Protein AF-A0A4U2ZDR9-F1 (afdb_monomer)

Solvent-accessible surface area (backbone atoms only — not comparable to full-atom values): 8924 Å² total; per-residue (Å²): 136,81,87,84,66,100,61,94,76,84,83,81,79,64,96,64,66,87,88,53,81,73,56,42,49,80,39,51,32,82,39,79,48,44,66,75,33,78,48,73,35,92,91,45,65,28,37,25,74,43,41,30,40,68,90,79,62,50,64,64,100,54,76,41,42,61,62,15,42,30,31,29,41,46,48,76,43,78,45,73,45,66,54,49,55,84,90,59,86,60,48,64,70,39,58,33,13,45,38,81,89,78,63,24,42,35,74,63,91,48,99,38,74,44,31,28,28,71,35,45,67,42,99,85,61,29,33,28,30,38,38,44,75,80,69,81,79,75,77,78,76,75,86,72,79,134

Nearest PDB structures (foldseek):
  6qvk-assembly1_1e  TM=5.093E-01  e=1.791E-03  Salasvirus phi29
  8phq-assembly1_CQ  TM=3.986E-01  e=2.831E+00  Borreliella burgdorferi B31
  8phs-assembly1_AF  TM=2.615E-01  e=7.208E+00  Borreliella burgdorferi B31

Foldseek 3Di:
DDDDDPDDDDDDDPPDDDPDDAQKDKFFDQAKDFALAWDDGPLATAGWHWWAAQPPRDTDRDIDGGGIITMGHQDQDKGKDLQADLPDWADFFQWWFADNVSRGIYSDDDPGGFATWHATQDPVNITIGRGDHSDDDPPPPPPDDD

pLDDT: mean 85.02, std 16.03, range [37.09, 98.0]

Structure (mmCIF, N/CA/C/O backbone):
data_AF-A0A4U2ZDR9-F1
#
_entry.id   AF-A0A4U2ZDR9-F1
#
loop_
_atom_site.group_PDB
_atom_site.id
_atom_site.type_symbol
_atom_site.label_atom_id
_atom_site.label_alt_id
_atom_site.label_comp_id
_atom_site.label_asym_id
_atom_site.label_entity_id
_atom_site.label_s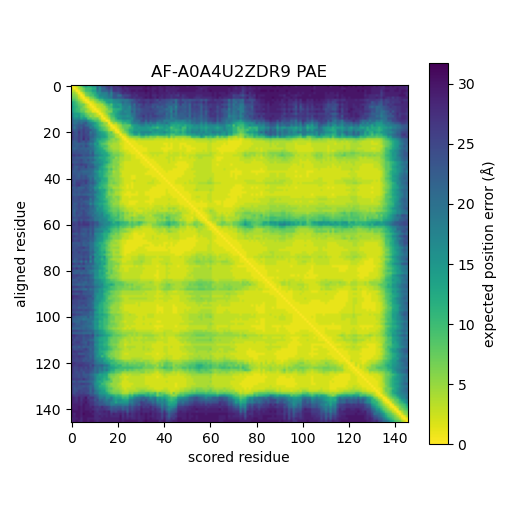eq_id
_atom_site.pdbx_PDB_ins_code
_atom_site.Cartn_x
_atom_site.Cartn_y
_atom_site.Cartn_z
_atom_site.occupancy
_atom_site.B_iso_or_equiv
_atom_site.auth_seq_id
_atom_site.auth_comp_id
_atom_site.auth_asym_id
_atom_site.auth_atom_id
_atom_site.pdbx_PDB_model_num
ATOM 1 N N . MET A 1 1 ? 52.034 -10.794 1.133 1.00 42.56 1 MET A N 1
ATOM 2 C CA . MET A 1 1 ? 51.985 -11.682 2.316 1.00 42.56 1 MET A CA 1
ATOM 3 C C . MET A 1 1 ? 50.557 -12.194 2.446 1.00 42.56 1 MET A C 1
ATOM 5 O O . MET A 1 1 ? 49.649 -11.376 2.447 1.00 42.56 1 MET A O 1
ATOM 9 N N . LYS A 1 2 ? 50.338 -13.512 2.433 1.00 50.91 2 LYS A N 1
ATOM 10 C CA . LYS A 1 2 ? 49.008 -14.134 2.541 1.00 50.91 2 LYS A CA 1
ATOM 11 C C . LYS A 1 2 ? 48.748 -14.375 4.030 1.00 50.91 2 LYS A C 1
ATOM 13 O O . LYS A 1 2 ? 49.503 -15.127 4.636 1.00 50.91 2 LYS A O 1
ATOM 18 N N . GLU A 1 3 ? 47.766 -13.704 4.628 1.00 58.94 3 GLU A N 1
ATOM 19 C CA . GLU A 1 3 ? 47.398 -13.945 6.032 1.00 58.94 3 GLU A CA 1
ATOM 20 C C . GLU A 1 3 ? 46.993 -15.416 6.220 1.00 58.94 3 GLU A C 1
ATOM 22 O O . GLU A 1 3 ? 46.039 -15.895 5.603 1.00 58.94 3 GLU A O 1
ATOM 27 N N . LEU A 1 4 ? 47.733 -16.135 7.066 1.00 58.50 4 LEU A N 1
ATOM 28 C CA . LEU A 1 4 ? 47.383 -17.472 7.537 1.00 58.50 4 LEU A CA 1
ATOM 29 C C . LEU A 1 4 ? 46.333 -17.325 8.641 1.00 58.50 4 LEU A C 1
ATOM 31 O O . LEU A 1 4 ? 46.629 -16.805 9.713 1.00 58.50 4 LEU A O 1
ATOM 35 N N . ARG A 1 5 ? 45.100 -17.770 8.381 1.00 57.72 5 ARG A N 1
ATOM 36 C CA . ARG A 1 5 ? 44.052 -17.868 9.406 1.00 57.72 5 ARG A CA 1
ATOM 37 C C . ARG A 1 5 ? 44.002 -19.306 9.942 1.00 57.72 5 ARG A C 1
ATOM 39 O O . ARG A 1 5 ? 44.043 -20.228 9.130 1.00 57.72 5 ARG A O 1
ATOM 46 N N . PRO A 1 6 ? 43.897 -19.514 11.269 1.00 72.06 6 PRO A N 1
ATOM 47 C CA . PRO A 1 6 ? 43.977 -20.836 11.906 1.00 72.06 6 PRO A CA 1
ATOM 48 C C . PRO A 1 6 ? 42.781 -21.767 11.629 1.00 72.06 6 PRO A C 1
ATOM 50 O O . PRO A 1 6 ? 42.786 -22.912 12.067 1.00 72.06 6 PRO A O 1
ATOM 53 N N . TYR A 1 7 ? 41.771 -21.311 10.884 1.00 63.94 7 TYR A N 1
ATOM 54 C CA . TYR A 1 7 ? 40.618 -22.104 10.465 1.00 63.94 7 TYR A CA 1
ATOM 55 C C . TYR A 1 7 ? 40.313 -21.847 8.979 1.00 63.94 7 TYR A C 1
ATOM 57 O O . TYR A 1 7 ? 40.283 -20.685 8.551 1.00 63.94 7 TYR A O 1
ATOM 65 N N . PRO A 1 8 ? 40.068 -22.894 8.167 1.00 64.12 8 PRO A N 1
ATOM 66 C CA . PRO A 1 8 ? 39.656 -22.716 6.782 1.00 64.12 8 PRO A CA 1
ATOM 67 C C . PRO A 1 8 ? 38.285 -22.037 6.753 1.00 64.12 8 PRO A C 1
ATOM 69 O O . PRO A 1 8 ? 37.281 -22.602 7.174 1.00 64.12 8 PRO A O 1
ATOM 72 N N . THR A 1 9 ? 38.239 -20.798 6.270 1.00 67.44 9 THR A N 1
ATOM 73 C CA . THR A 1 9 ? 36.978 -20.097 6.010 1.00 67.44 9 THR A CA 1
ATOM 74 C C . THR A 1 9 ? 36.656 -20.233 4.529 1.00 67.44 9 THR A C 1
ATOM 76 O O . THR A 1 9 ? 37.380 -19.703 3.685 1.00 67.44 9 THR A O 1
ATOM 79 N N . VAL A 1 10 ? 35.575 -20.936 4.194 1.00 72.06 10 VAL A N 1
ATOM 80 C CA . VAL A 1 10 ? 35.045 -20.953 2.826 1.00 72.06 10 VAL A CA 1
ATOM 81 C C . VAL A 1 10 ? 34.145 -19.731 2.669 1.00 72.06 10 VAL A C 1
ATOM 83 O O . VAL A 1 10 ? 33.152 -19.587 3.379 1.00 72.06 10 VAL A O 1
ATOM 86 N N . ARG A 1 11 ? 34.497 -18.814 1.762 1.00 65.12 11 ARG A N 1
ATOM 87 C CA . ARG A 1 11 ? 33.588 -17.737 1.354 1.00 65.12 11 ARG A CA 1
ATOM 88 C C . ARG A 1 11 ? 32.701 -18.253 0.233 1.00 65.12 11 ARG A C 1
ATOM 90 O O . ARG A 1 11 ? 33.195 -18.603 -0.835 1.00 65.12 11 ARG A O 1
ATOM 97 N N . HIS A 1 12 ? 31.398 -18.254 0.469 1.00 67.25 12 HIS A N 1
ATOM 98 C CA . HIS A 1 12 ? 30.415 -18.471 -0.580 1.00 67.25 12 HIS A CA 1
ATOM 99 C C . HIS A 1 12 ? 30.009 -17.110 -1.149 1.00 67.25 12 HIS A C 1
ATOM 101 O O . HIS A 1 12 ? 29.357 -16.320 -0.471 1.00 67.25 12 HIS A O 1
ATOM 107 N N . THR A 1 13 ? 30.400 -16.818 -2.389 1.00 59.56 13 THR A N 1
ATOM 108 C CA . THR A 1 13 ? 29.817 -15.700 -3.138 1.00 59.56 13 THR A CA 1
ATOM 109 C C . THR A 1 13 ? 28.492 -16.189 -3.710 1.00 59.56 13 THR A C 1
ATOM 111 O O . THR A 1 13 ? 28.478 -17.063 -4.579 1.00 59.56 13 THR A O 1
ATOM 114 N N . GLY A 1 14 ? 27.371 -15.676 -3.200 1.00 55.19 14 GLY A N 1
ATOM 115 C CA . GLY A 1 14 ? 26.059 -15.963 -3.775 1.00 55.19 14 GLY A CA 1
ATOM 116 C C . GLY A 1 14 ? 26.038 -15.543 -5.246 1.00 55.19 14 GLY A C 1
ATOM 117 O O . GLY A 1 14 ? 26.367 -14.403 -5.564 1.00 55.19 14 GLY A O 1
ATOM 118 N N . LYS A 1 15 ? 25.668 -16.455 -6.157 1.00 57.69 15 LYS A N 1
ATOM 119 C CA . LYS A 1 15 ? 25.556 -16.154 -7.602 1.00 57.69 15 LYS A CA 1
ATOM 120 C C . LYS A 1 15 ? 24.455 -15.129 -7.909 1.00 57.69 15 LYS A C 1
ATOM 122 O O . LYS A 1 15 ? 24.429 -14.567 -8.998 1.00 57.69 15 LYS A O 1
ATOM 127 N N . ARG A 1 16 ? 23.560 -14.895 -6.946 1.00 60.47 16 ARG A N 1
ATOM 128 C CA . ARG A 1 16 ? 22.634 -13.766 -6.865 1.00 60.47 16 ARG A CA 1
ATOM 129 C C . ARG A 1 16 ? 22.611 -13.307 -5.410 1.00 60.47 16 ARG A C 1
ATOM 131 O O . ARG A 1 16 ? 22.517 -14.142 -4.510 1.00 60.47 16 ARG A O 1
ATOM 138 N N . GLY A 1 17 ? 22.793 -12.010 -5.195 1.00 52.00 17 GLY A N 1
ATOM 139 C CA . GLY A 1 17 ? 22.690 -11.404 -3.873 1.00 52.00 17 GLY A CA 1
ATOM 140 C C . GLY A 1 17 ? 21.232 -11.284 -3.445 1.00 52.00 17 GLY A C 1
ATOM 141 O O . GLY A 1 17 ? 20.331 -11.389 -4.278 1.00 52.00 17 GLY A O 1
ATOM 142 N N . LYS A 1 18 ? 21.021 -11.038 -2.149 1.00 55.12 18 LYS A N 1
ATOM 143 C CA . LYS A 1 18 ? 19.832 -10.354 -1.624 1.00 55.12 18 LYS A CA 1
ATOM 144 C C . LYS A 1 18 ? 19.319 -9.356 -2.676 1.00 55.12 18 LYS A C 1
ATOM 146 O O . LYS A 1 18 ? 20.076 -8.490 -3.106 1.00 55.12 18 LYS A O 1
ATOM 151 N N . VAL A 1 19 ? 18.089 -9.554 -3.149 1.00 66.00 19 VAL A N 1
ATOM 152 C CA . VAL A 1 19 ? 17.556 -8.839 -4.327 1.00 66.00 19 VAL A CA 1
ATOM 153 C C . VAL A 1 19 ? 16.933 -7.494 -3.942 1.00 66.00 19 VAL A C 1
ATOM 155 O O . VAL A 1 19 ? 16.800 -6.615 -4.787 1.00 66.00 19 VAL A O 1
ATOM 158 N N . ALA A 1 20 ? 16.589 -7.324 -2.668 1.00 62.19 20 ALA A N 1
ATOM 159 C CA . ALA A 1 20 ? 15.814 -6.198 -2.175 1.00 62.19 20 ALA A CA 1
ATOM 160 C C . ALA A 1 20 ? 16.325 -5.748 -0.804 1.00 62.19 20 ALA A C 1
ATOM 162 O O . ALA A 1 20 ? 16.754 -6.591 -0.018 1.00 62.19 20 ALA A O 1
ATOM 163 N N . ASP A 1 21 ? 16.287 -4.442 -0.528 1.00 56.34 21 ASP A N 1
ATOM 164 C CA . ASP A 1 21 ? 16.551 -3.872 0.796 1.00 56.34 21 ASP A CA 1
ATOM 165 C C . ASP A 1 21 ? 15.242 -3.729 1.585 1.00 56.34 21 ASP A C 1
ATOM 167 O O . ASP A 1 21 ? 14.243 -3.231 1.063 1.00 56.34 21 ASP A O 1
ATOM 171 N N . GLY A 1 22 ? 15.246 -4.206 2.835 1.00 68.06 22 GLY A N 1
ATOM 172 C CA . GLY A 1 22 ? 14.022 -4.421 3.615 1.00 68.06 22 GLY A CA 1
ATOM 173 C C . GLY A 1 22 ? 13.147 -5.547 3.049 1.00 68.06 22 GLY A C 1
ATOM 174 O O . GLY A 1 22 ? 13.506 -6.187 2.057 1.00 68.06 22 GLY A O 1
ATOM 175 N N . ASP A 1 23 ? 11.995 -5.782 3.673 1.00 79.88 23 ASP A N 1
ATOM 176 C CA . ASP A 1 23 ? 10.950 -6.634 3.101 1.00 79.88 23 ASP A CA 1
ATOM 177 C C . ASP A 1 23 ? 10.263 -5.841 1.977 1.00 79.88 23 ASP A C 1
ATOM 179 O O . ASP A 1 23 ? 9.294 -5.109 2.187 1.00 79.88 23 ASP A O 1
ATOM 183 N N . SER A 1 24 ? 10.834 -5.909 0.773 1.00 88.62 24 SER A N 1
ATOM 184 C CA . SER A 1 24 ? 10.273 -5.294 -0.430 1.00 88.62 24 SER A CA 1
ATOM 185 C C . SER A 1 24 ? 10.264 -6.256 -1.614 1.00 88.62 24 SER A C 1
ATOM 187 O O . SER A 1 24 ? 11.090 -7.166 -1.722 1.00 88.62 24 SER A O 1
ATOM 189 N N . VAL A 1 25 ? 9.295 -6.059 -2.507 1.00 90.75 25 VAL A N 1
ATOM 190 C CA . VAL A 1 25 ? 9.083 -6.880 -3.703 1.00 90.75 25 VAL A CA 1
ATOM 191 C C . VAL A 1 25 ? 8.918 -5.998 -4.928 1.00 90.75 25 VAL A C 1
ATOM 193 O O . VAL A 1 25 ? 8.413 -4.879 -4.846 1.00 90.75 25 VAL A O 1
ATOM 196 N N . LYS A 1 26 ? 9.353 -6.515 -6.074 1.00 92.69 26 LYS A N 1
ATOM 197 C CA . LYS A 1 26 ? 9.132 -5.893 -7.376 1.00 92.69 26 LYS A CA 1
ATOM 198 C C . LYS A 1 26 ? 8.014 -6.634 -8.085 1.00 92.69 26 LYS A C 1
ATOM 200 O O . LYS A 1 26 ? 8.118 -7.848 -8.255 1.00 92.69 26 LYS A O 1
ATOM 205 N N . VAL A 1 27 ? 6.978 -5.908 -8.478 1.00 94.38 27 VAL A N 1
ATOM 206 C CA . VAL A 1 27 ? 5.776 -6.442 -9.129 1.00 94.38 27 VAL A CA 1
ATOM 207 C C . VAL A 1 27 ? 5.384 -5.550 -10.301 1.00 94.38 27 VAL A C 1
ATOM 209 O O . VAL A 1 27 ? 5.919 -4.455 -10.457 1.00 94.38 27 VAL A O 1
ATOM 212 N N . ILE A 1 28 ? 4.471 -6.020 -11.142 1.00 96.62 28 ILE A N 1
ATOM 213 C CA . ILE A 1 28 ? 3.924 -5.234 -12.252 1.00 96.62 28 ILE A CA 1
ATOM 214 C C . ILE A 1 28 ? 2.616 -4.582 -11.812 1.00 96.62 28 ILE A C 1
ATOM 216 O O . ILE A 1 28 ? 1.767 -5.260 -11.242 1.00 96.62 28 ILE A O 1
ATOM 220 N N . ALA A 1 29 ? 2.459 -3.283 -12.067 1.00 95.62 29 ALA A N 1
ATOM 221 C CA . ALA A 1 29 ? 1.230 -2.563 -11.763 1.00 95.62 29 ALA A CA 1
ATOM 222 C C . ALA A 1 29 ? 0.069 -3.027 -12.656 1.00 95.62 29 ALA A C 1
ATOM 224 O O . ALA A 1 29 ? 0.216 -3.126 -13.876 1.00 95.62 29 ALA A O 1
ATOM 225 N N . ASP A 1 30 ? -1.104 -3.220 -12.050 1.00 92.50 30 ASP A N 1
ATOM 226 C CA . ASP A 1 30 ? -2.342 -3.578 -12.756 1.00 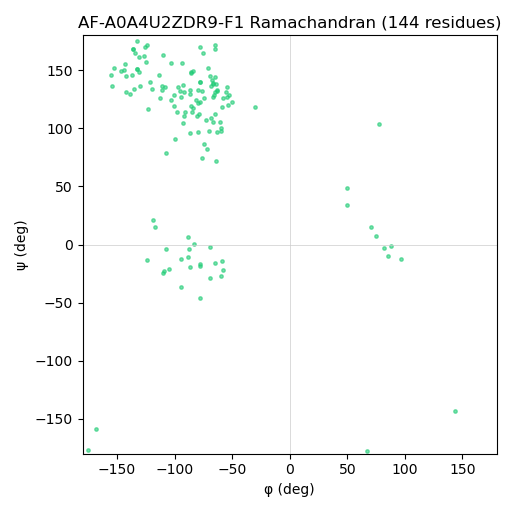92.50 30 ASP A CA 1
ATOM 227 C C . ASP A 1 30 ? -3.135 -2.337 -13.225 1.00 92.50 30 ASP A C 1
ATOM 229 O O . ASP A 1 30 ? -4.069 -2.440 -14.019 1.00 92.50 30 ASP A O 1
ATOM 233 N N . GLY A 1 31 ? -2.756 -1.140 -12.763 1.00 92.75 31 GLY A N 1
ATOM 234 C CA . GLY A 1 31 ? -3.453 0.115 -13.040 1.00 92.75 31 GLY A CA 1
ATOM 235 C C . GLY A 1 31 ? -2.649 1.350 -12.638 1.00 92.75 31 GLY A C 1
ATOM 236 O O . GLY A 1 31 ? -1.424 1.298 -12.534 1.00 92.75 31 GLY A O 1
ATOM 237 N N . ALA A 1 32 ? -3.348 2.470 -12.438 1.00 93.38 32 ALA A N 1
ATOM 238 C CA . ALA A 1 32 ? -2.735 3.709 -11.968 1.00 93.38 32 ALA A CA 1
ATOM 239 C C . ALA A 1 32 ? -2.226 3.561 -10.527 1.00 93.38 32 ALA A C 1
ATOM 241 O O . ALA A 1 32 ? -2.906 2.973 -9.684 1.00 93.38 32 ALA A O 1
ATOM 242 N N . VAL A 1 33 ? -1.035 4.092 -10.254 1.00 94.62 33 VAL A N 1
ATOM 243 C CA . VAL A 1 33 ? -0.385 3.996 -8.942 1.00 94.62 33 VAL A CA 1
ATOM 244 C C . VAL A 1 33 ? 0.605 5.141 -8.741 1.00 94.62 33 VAL A C 1
ATOM 246 O O . VAL A 1 33 ? 1.260 5.552 -9.695 1.00 94.62 33 VAL A O 1
ATOM 249 N N . ALA A 1 34 ? 0.765 5.647 -7.519 1.00 94.12 34 ALA A N 1
ATOM 250 C CA . ALA A 1 34 ? 1.765 6.668 -7.215 1.00 94.12 34 ALA A CA 1
ATOM 251 C C . ALA A 1 34 ? 2.704 6.258 -6.074 1.00 94.12 34 ALA A C 1
ATOM 253 O O . ALA A 1 34 ? 2.400 5.414 -5.233 1.00 94.12 34 ALA A O 1
ATOM 254 N N . VAL A 1 35 ? 3.888 6.875 -6.044 1.00 93.81 35 VAL A N 1
ATOM 255 C CA . VAL A 1 35 ? 4.847 6.695 -4.946 1.00 93.81 35 VAL A CA 1
ATOM 256 C C . VAL A 1 35 ? 4.253 7.238 -3.641 1.00 93.81 35 VAL A C 1
ATOM 258 O O . VAL A 1 35 ? 3.692 8.331 -3.620 1.00 93.81 35 VAL A O 1
ATOM 261 N N . HIS A 1 36 ? 4.454 6.499 -2.548 1.00 93.44 36 HIS A N 1
ATOM 262 C CA . HIS A 1 36 ? 3.867 6.706 -1.218 1.00 93.44 36 HIS A CA 1
ATOM 263 C C . HIS A 1 36 ? 2.363 6.413 -1.106 1.00 93.44 36 HIS A C 1
ATOM 265 O O . HIS A 1 36 ? 1.749 6.780 -0.106 1.00 93.44 36 HIS A O 1
ATOM 271 N N . GLU A 1 37 ? 1.781 5.721 -2.083 1.00 94.62 37 GLU A N 1
ATOM 272 C CA . GLU A 1 37 ? 0.431 5.165 -1.975 1.00 94.62 37 GLU A CA 1
ATOM 273 C C . GLU A 1 37 ? 0.468 3.659 -1.709 1.00 94.62 37 GLU A C 1
ATOM 275 O O . GLU A 1 37 ? 1.452 2.974 -1.998 1.00 94.62 37 GLU A O 1
ATOM 280 N N . LEU A 1 38 ? -0.612 3.143 -1.128 1.00 96.06 38 LEU A N 1
ATOM 281 C CA . LEU A 1 38 ? -0.858 1.715 -0.984 1.00 96.06 38 LEU A CA 1
ATOM 282 C C . LEU A 1 38 ? -1.340 1.144 -2.317 1.00 96.06 38 LEU A C 1
ATOM 284 O O . LEU A 1 38 ? -2.153 1.757 -3.014 1.00 96.06 38 LEU A O 1
ATOM 288 N N . ALA A 1 39 ? -0.858 -0.051 -2.641 1.00 95.69 39 ALA A N 1
ATOM 289 C CA . ALA A 1 39 ? -1.250 -0.782 -3.832 1.00 95.69 39 ALA A CA 1
ATOM 290 C C . ALA A 1 39 ? -1.304 -2.288 -3.564 1.00 95.69 39 ALA A C 1
ATOM 292 O O . ALA A 1 39 ? -0.551 -2.828 -2.748 1.00 95.69 39 ALA A O 1
ATOM 293 N N . TYR A 1 40 ? -2.185 -2.954 -4.306 1.00 94.81 40 TYR A N 1
ATOM 294 C CA . TYR A 1 40 ? -2.237 -4.401 -4.442 1.00 94.81 40 TYR A CA 1
ATOM 295 C C . TYR A 1 40 ? -1.862 -4.762 -5.878 1.00 94.81 40 TYR A C 1
ATOM 297 O O . TYR A 1 40 ? -2.437 -4.210 -6.814 1.00 94.81 40 TYR A O 1
ATOM 305 N N . ALA A 1 41 ? -0.881 -5.644 -6.052 1.00 94.06 41 ALA A N 1
ATOM 306 C CA . ALA A 1 41 ? -0.466 -6.116 -7.368 1.00 94.06 41 ALA A CA 1
ATOM 307 C C . ALA A 1 41 ? 0.173 -7.502 -7.265 1.00 94.06 41 ALA A C 1
ATOM 309 O O . ALA A 1 41 ? 0.978 -7.769 -6.369 1.00 94.06 41 ALA A O 1
ATOM 310 N N . GLN A 1 42 ? -0.183 -8.394 -8.193 1.00 91.38 42 GLN A N 1
ATOM 311 C CA . GLN A 1 42 ? 0.352 -9.763 -8.276 1.00 91.38 42 GLN A CA 1
ATOM 312 C C . GLN A 1 42 ? 0.312 -10.551 -6.949 1.00 91.38 42 GLN A C 1
ATOM 314 O O . GLN A 1 42 ? 1.196 -11.363 -6.675 1.00 91.38 42 GLN A O 1
ATOM 319 N N . GLY A 1 43 ? -0.704 -10.318 -6.113 1.00 90.12 43 GLY A N 1
ATOM 320 C CA . GLY A 1 43 ? -0.856 -11.010 -4.829 1.00 90.12 43 GLY A CA 1
ATOM 321 C C . GLY A 1 43 ? -0.149 -10.358 -3.639 1.00 90.12 43 GLY A C 1
ATOM 322 O O . GLY A 1 43 ? -0.290 -10.861 -2.528 1.00 90.12 43 GLY A O 1
ATOM 323 N N . PHE A 1 44 ? 0.571 -9.251 -3.835 1.00 92.38 44 PHE A N 1
ATOM 324 C CA . PHE A 1 44 ? 1.254 -8.523 -2.766 1.00 92.38 44 PHE A CA 1
ATOM 325 C C . PHE A 1 44 ? 0.550 -7.204 -2.465 1.00 92.38 44 PHE A C 1
ATOM 327 O O . PHE A 1 44 ? 0.218 -6.454 -3.383 1.00 92.38 44 PHE A O 1
ATOM 334 N N . PHE A 1 45 ? 0.371 -6.903 -1.179 1.00 94.56 45 PHE A N 1
ATOM 335 C CA . PHE A 1 45 ? -0.106 -5.609 -0.708 1.00 94.56 45 PHE A CA 1
ATOM 336 C C . PHE A 1 45 ? 1.008 -4.859 0.022 1.00 94.56 45 PHE A C 1
ATOM 338 O O . PHE A 1 45 ? 1.680 -5.417 0.891 1.00 94.56 45 PHE A O 1
ATOM 345 N N . GLY A 1 46 ? 1.190 -3.583 -0.304 1.00 94.75 46 GLY A N 1
ATOM 346 C CA . GLY A 1 46 ? 2.212 -2.762 0.330 1.00 94.75 46 GLY A CA 1
ATOM 347 C C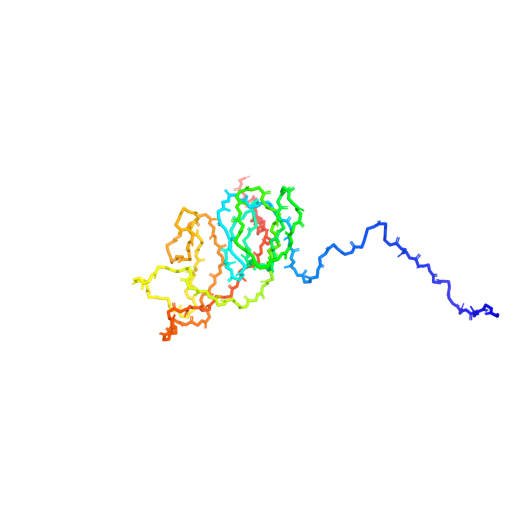 . GLY A 1 46 ? 2.174 -1.310 -0.114 1.00 94.75 46 GLY A C 1
ATOM 348 O O . GLY A 1 46 ? 1.318 -0.904 -0.898 1.00 94.75 46 GLY A O 1
ATOM 349 N N . MET A 1 47 ? 3.121 -0.520 0.386 1.00 95.19 47 MET A N 1
ATOM 350 C CA . MET A 1 47 ? 3.287 0.870 -0.037 1.00 95.19 47 MET A CA 1
ATOM 351 C C . MET A 1 47 ? 4.300 0.968 -1.175 1.00 95.19 47 MET A C 1
ATOM 353 O O . MET A 1 47 ? 5.365 0.354 -1.142 1.00 95.19 47 MET A O 1
ATOM 357 N N . VAL A 1 48 ? 3.989 1.773 -2.178 1.00 95.00 48 VAL A N 1
ATOM 358 C CA . VAL A 1 48 ? 4.819 1.959 -3.364 1.00 95.00 48 VAL A CA 1
ATOM 359 C C . VAL A 1 48 ? 5.977 2.889 -3.024 1.00 95.00 48 VAL A C 1
ATOM 361 O O . VAL A 1 48 ? 5.778 4.023 -2.590 1.00 95.00 48 VAL A O 1
ATOM 364 N N . THR A 1 49 ? 7.206 2.430 -3.230 1.00 92.75 49 THR A N 1
ATOM 365 C CA . THR A 1 49 ? 8.422 3.208 -2.934 1.00 92.75 49 THR A CA 1
ATOM 366 C C . THR A 1 49 ? 9.160 3.651 -4.188 1.00 92.75 49 THR A C 1
ATOM 368 O O . THR A 1 49 ? 9.874 4.652 -4.162 1.00 92.75 49 THR A O 1
ATOM 371 N N . ALA A 1 50 ? 8.972 2.936 -5.294 1.00 92.62 50 ALA A N 1
ATOM 372 C CA . ALA A 1 50 ? 9.548 3.268 -6.585 1.00 92.62 50 ALA A CA 1
ATOM 373 C C . ALA A 1 50 ? 8.667 2.737 -7.715 1.00 92.62 50 ALA A C 1
ATOM 375 O O . ALA A 1 50 ? 7.988 1.721 -7.563 1.00 92.62 50 ALA A O 1
ATOM 376 N N . ILE A 1 51 ? 8.728 3.416 -8.854 1.00 94.69 51 ILE A N 1
ATOM 377 C CA . ILE A 1 51 ? 8.052 3.047 -10.096 1.00 94.69 51 ILE A CA 1
ATOM 378 C C . ILE A 1 51 ? 9.104 3.108 -11.196 1.00 94.69 51 ILE A C 1
ATOM 380 O O . ILE A 1 51 ? 9.910 4.036 -11.220 1.00 94.69 51 ILE A O 1
ATOM 384 N N . LYS A 1 52 ? 9.110 2.115 -12.078 1.00 94.50 52 LYS A N 1
ATOM 385 C CA . LYS A 1 52 ? 9.958 2.026 -13.257 1.00 94.50 52 LYS A CA 1
ATOM 386 C C . LYS A 1 52 ? 9.071 1.886 -14.485 1.00 94.50 52 LYS A C 1
ATOM 388 O O . LYS A 1 52 ? 8.371 0.886 -14.638 1.00 94.50 52 LYS A O 1
ATOM 393 N N . ASP A 1 53 ? 9.148 2.878 -15.359 1.00 93.31 53 ASP A N 1
ATOM 394 C CA . ASP A 1 53 ? 8.371 2.919 -16.591 1.00 93.31 53 ASP A CA 1
ATOM 395 C C . ASP A 1 53 ? 8.746 1.757 -17.522 1.00 93.31 53 ASP A C 1
ATOM 397 O O . ASP A 1 53 ? 9.926 1.477 -17.758 1.00 93.31 53 ASP A O 1
ATOM 401 N N . LYS A 1 54 ? 7.735 1.070 -18.051 1.00 91.81 54 LYS A N 1
ATOM 402 C CA . LYS A 1 54 ? 7.918 -0.120 -18.891 1.00 91.81 54 LYS A CA 1
ATOM 403 C C . LYS A 1 54 ? 8.520 0.167 -20.272 1.00 91.81 54 LYS A C 1
ATOM 405 O O . LYS A 1 54 ? 9.182 -0.706 -20.830 1.00 91.81 54 LYS A O 1
ATOM 410 N N . ASP A 1 55 ? 8.296 1.360 -20.822 1.00 92.19 55 ASP A N 1
ATOM 411 C CA . ASP A 1 55 ? 8.649 1.716 -22.202 1.00 92.19 55 ASP A CA 1
ATOM 412 C C . ASP A 1 55 ? 10.023 2.410 -22.279 1.00 92.19 55 ASP A C 1
ATOM 414 O O . ASP A 1 55 ? 10.801 2.196 -23.208 1.00 92.19 55 ASP A O 1
ATOM 418 N N . THR A 1 56 ? 10.339 3.228 -21.279 1.00 90.62 56 THR A N 1
ATOM 419 C CA . THR A 1 56 ? 11.533 4.082 -21.187 1.00 90.62 56 THR A CA 1
ATOM 420 C C . THR A 1 56 ? 12.532 3.595 -20.141 1.00 90.62 56 THR A C 1
ATOM 422 O O . THR A 1 56 ? 13.719 3.910 -20.234 1.00 90.62 56 THR A O 1
ATOM 425 N N . GLY A 1 57 ? 12.082 2.823 -19.146 1.00 88.69 57 GLY A N 1
ATOM 426 C CA . GLY A 1 57 ? 12.903 2.382 -18.020 1.00 88.69 57 GLY A CA 1
ATOM 427 C C . GLY A 1 57 ? 13.189 3.462 -16.972 1.00 88.69 57 GLY A C 1
ATOM 428 O O . GLY A 1 57 ? 13.997 3.203 -16.079 1.00 88.69 57 GLY A O 1
ATOM 429 N N . ASP A 1 58 ? 12.571 4.643 -17.073 1.00 87.62 58 ASP A N 1
ATOM 430 C CA . ASP A 1 58 ? 12.769 5.754 -16.137 1.00 87.62 58 ASP A CA 1
ATOM 431 C C . ASP A 1 58 ? 12.222 5.431 -14.737 1.00 87.62 58 ASP A C 1
ATOM 433 O O . ASP A 1 58 ? 11.168 4.810 -14.602 1.00 87.62 58 ASP A O 1
ATOM 437 N N . THR A 1 59 ? 12.935 5.867 -13.695 1.00 84.50 59 THR A N 1
ATOM 438 C CA . THR A 1 59 ? 12.627 5.611 -12.276 1.00 84.50 59 THR A CA 1
ATOM 439 C C . THR A 1 59 ? 12.368 6.885 -11.464 1.00 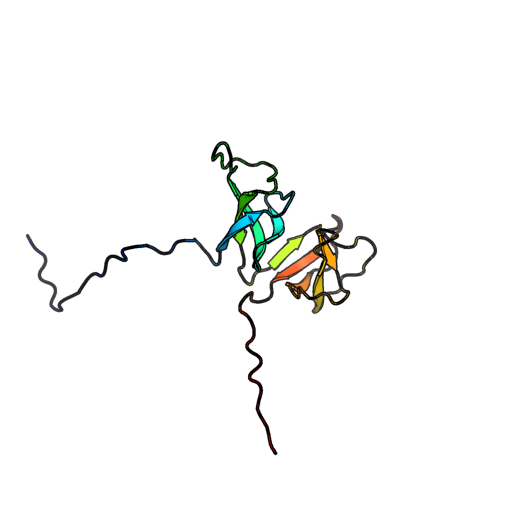84.50 59 THR A C 1
ATOM 441 O O . THR A 1 59 ? 12.566 6.905 -10.246 1.00 84.50 59 THR A O 1
ATOM 444 N N . GLY A 1 60 ? 12.014 7.992 -12.123 1.00 75.94 60 GLY A N 1
ATOM 445 C CA . GLY A 1 60 ? 11.690 9.261 -11.467 1.00 75.94 60 GLY A CA 1
ATOM 446 C C . GLY A 1 60 ? 10.428 9.217 -10.588 1.00 75.94 60 GLY A C 1
ATOM 447 O O . GLY A 1 60 ? 9.661 8.257 -10.595 1.00 75.94 60 GLY A O 1
ATOM 448 N N . LYS A 1 61 ? 10.177 10.298 -9.830 1.00 76.88 61 LYS A N 1
ATOM 449 C CA . LYS A 1 61 ? 8.891 10.501 -9.137 1.00 76.88 61 LYS A CA 1
ATOM 450 C C . LYS A 1 61 ? 7.813 10.805 -10.175 1.00 76.88 61 LYS A C 1
ATOM 452 O O . LYS A 1 61 ? 7.688 11.945 -10.616 1.00 76.88 61 LYS A O 1
ATOM 457 N N . ARG A 1 62 ? 7.064 9.779 -10.558 1.00 86.06 62 ARG A N 1
ATOM 458 C CA . ARG A 1 62 ? 5.963 9.843 -11.519 1.00 86.06 62 ARG A CA 1
ATOM 459 C C . ARG A 1 62 ? 4.774 9.038 -11.017 1.00 86.06 62 ARG A C 1
ATOM 461 O O . ARG A 1 62 ? 4.912 8.253 -10.082 1.00 86.06 62 ARG A O 1
ATOM 468 N N . GLU A 1 63 ? 3.642 9.211 -11.678 1.00 90.62 63 GLU A N 1
ATOM 469 C CA . GLU A 1 63 ? 2.555 8.241 -11.624 1.00 90.62 63 GLU A CA 1
ATOM 470 C C . GLU A 1 63 ? 2.898 7.057 -12.540 1.00 90.62 63 GLU A C 1
ATOM 472 O O . GLU A 1 63 ? 3.497 7.216 -13.611 1.00 90.62 63 GLU A O 1
ATOM 477 N N . GLY A 1 64 ? 2.584 5.859 -12.076 1.00 90.38 64 GLY A N 1
ATOM 478 C CA . GLY A 1 64 ? 2.698 4.614 -12.814 1.00 90.38 64 GLY A CA 1
ATOM 479 C C . GLY A 1 64 ? 1.387 4.268 -13.501 1.00 90.38 64 GLY A C 1
ATOM 480 O O . GLY A 1 64 ? 0.310 4.694 -13.079 1.00 90.38 64 GLY A O 1
ATOM 481 N N . VAL A 1 65 ? 1.492 3.477 -14.559 1.00 94.38 65 VAL A N 1
ATOM 482 C CA . VAL A 1 65 ? 0.354 2.916 -15.290 1.00 94.38 65 VAL A CA 1
ATOM 483 C C . VAL A 1 65 ? 0.459 1.396 -15.349 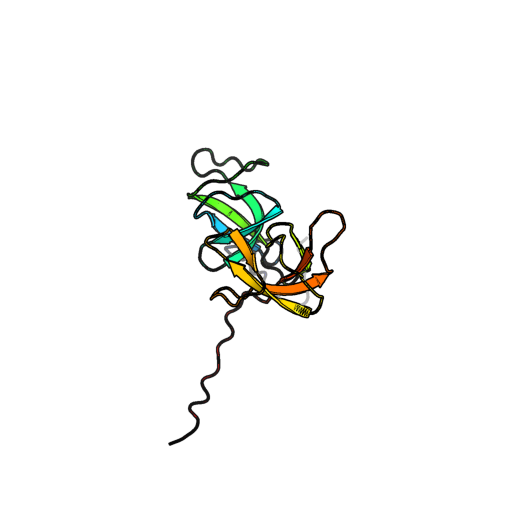1.00 94.38 65 VAL A C 1
ATOM 485 O O . VAL A 1 65 ? 1.485 0.809 -15.000 1.00 94.38 65 VAL A O 1
ATOM 488 N N . ALA A 1 66 ? -0.600 0.749 -15.837 1.00 95.81 66 ALA A N 1
ATOM 489 C CA . ALA A 1 66 ? -0.603 -0.693 -16.037 1.00 95.81 66 ALA A CA 1
ATOM 490 C C . ALA A 1 66 ? 0.609 -1.148 -16.876 1.00 95.81 66 ALA A C 1
ATOM 492 O O . ALA A 1 66 ? 0.865 -0.634 -17.971 1.00 95.81 66 ALA A O 1
ATOM 493 N N . GLY A 1 67 ? 1.339 -2.134 -16.358 1.00 94.12 67 GLY A N 1
ATOM 494 C CA . GLY A 1 67 ? 2.546 -2.687 -16.969 1.00 94.12 67 GLY A CA 1
ATOM 495 C C . GLY A 1 67 ? 3.871 -2.118 -16.449 1.00 94.12 67 GLY A C 1
ATOM 496 O O . GLY A 1 67 ? 4.905 -2.722 -16.736 1.00 94.12 67 GLY A O 1
ATOM 497 N N . ASP A 1 68 ? 3.871 -1.017 -15.693 1.00 96.31 68 ASP A N 1
ATOM 498 C CA . ASP A 1 68 ? 5.088 -0.490 -15.058 1.00 96.31 68 ASP A CA 1
ATOM 499 C C . ASP A 1 68 ? 5.579 -1.427 -13.935 1.00 96.31 68 ASP A C 1
ATOM 501 O O . ASP A 1 68 ? 4.778 -2.037 -13.222 1.00 96.31 68 ASP A O 1
ATOM 505 N N . GLU A 1 69 ? 6.901 -1.545 -13.754 1.00 95.44 69 GLU A N 1
ATOM 506 C CA . GLU A 1 69 ? 7.480 -2.272 -12.612 1.00 95.44 69 GLU A CA 1
ATOM 507 C C . GLU A 1 69 ? 7.430 -1.360 -11.384 1.00 95.44 69 GLU A C 1
ATOM 509 O O . GLU A 1 69 ? 8.025 -0.285 -11.371 1.00 95.44 69 GLU A O 1
ATOM 514 N N . ILE A 1 70 ? 6.761 -1.796 -10.324 1.00 95.06 70 ILE A N 1
ATOM 515 C CA . ILE A 1 70 ? 6.670 -1.068 -9.060 1.00 95.06 70 ILE A CA 1
ATOM 516 C C . ILE A 1 70 ? 7.380 -1.830 -7.950 1.00 95.06 70 ILE A C 1
ATOM 518 O O . ILE A 1 70 ? 7.390 -3.060 -7.911 1.00 95.06 70 ILE A O 1
ATOM 522 N N . THR A 1 71 ? 7.989 -1.085 -7.032 1.00 93.69 71 THR A N 1
ATOM 523 C CA . THR A 1 71 ? 8.554 -1.639 -5.800 1.00 93.69 71 THR A CA 1
ATOM 524 C C . THR A 1 71 ? 7.583 -1.385 -4.658 1.00 93.69 71 THR A C 1
ATOM 526 O O . THR A 1 71 ? 7.296 -0.231 -4.340 1.00 93.69 71 THR A O 1
ATOM 529 N N . LEU A 1 72 ? 7.096 -2.460 -4.042 1.00 93.56 72 LEU A N 1
ATOM 530 C CA . LEU A 1 72 ? 6.247 -2.418 -2.856 1.00 93.56 72 LEU A CA 1
ATOM 531 C C . LEU A 1 72 ? 7.089 -2.722 -1.616 1.00 93.56 72 LEU A C 1
ATOM 533 O O . LEU A 1 72 ? 7.783 -3.739 -1.579 1.00 93.56 72 LEU A O 1
ATOM 537 N N . THR A 1 73 ? 7.014 -1.874 -0.590 1.00 92.62 73 THR A N 1
ATOM 538 C CA . THR A 1 73 ? 7.421 -2.263 0.767 1.00 92.62 73 THR A CA 1
ATOM 539 C C . THR A 1 73 ? 6.277 -3.028 1.419 1.00 92.62 73 THR A C 1
ATOM 541 O O . THR A 1 73 ? 5.145 -2.546 1.469 1.00 92.62 73 THR A O 1
ATOM 544 N N . ILE A 1 74 ? 6.587 -4.237 1.873 1.00 91.56 74 ILE A N 1
ATOM 545 C CA . ILE A 1 74 ? 5.649 -5.206 2.450 1.00 91.56 74 ILE A CA 1
ATOM 546 C C . ILE A 1 74 ? 5.989 -5.513 3.917 1.00 91.56 74 ILE A C 1
ATOM 548 O O . ILE A 1 74 ? 5.538 -6.511 4.477 1.00 91.56 74 ILE A O 1
ATOM 552 N N . GLU A 1 75 ? 6.832 -4.680 4.527 1.00 90.56 75 GLU A N 1
ATOM 553 C CA . GLU A 1 75 ? 7.299 -4.837 5.899 1.00 90.56 75 GLU A CA 1
ATOM 554 C C . GLU A 1 75 ? 6.140 -4.703 6.893 1.00 90.56 75 GLU A C 1
ATOM 556 O O . GLU A 1 75 ? 5.235 -3.885 6.724 1.00 90.56 75 GLU A O 1
ATOM 561 N N . GLN A 1 76 ? 6.177 -5.471 7.984 1.00 92.56 76 GLN A N 1
ATOM 562 C CA . GLN A 1 76 ? 5.248 -5.272 9.094 1.00 92.56 76 GLN A CA 1
ATOM 563 C C . GLN A 1 76 ? 5.608 -3.987 9.858 1.00 92.56 76 GLN A C 1
ATOM 565 O O . GLN A 1 76 ? 6.268 -4.002 10.897 1.00 92.56 76 GLN A O 1
ATOM 570 N N . ALA A 1 77 ? 5.152 -2.858 9.330 1.00 92.94 77 ALA A N 1
ATOM 571 C CA . ALA A 1 77 ? 5.385 -1.532 9.873 1.00 92.94 77 ALA A CA 1
ATOM 572 C C . ALA A 1 77 ? 4.085 -0.722 9.936 1.00 92.94 77 ALA A C 1
ATOM 574 O O . ALA A 1 77 ? 3.012 -1.168 9.517 1.00 92.94 77 ALA A O 1
ATOM 575 N N . GLN A 1 78 ? 4.186 0.475 10.518 1.00 94.75 78 GLN A N 1
ATOM 576 C CA . GLN A 1 78 ? 3.094 1.437 10.488 1.00 94.75 78 GLN A CA 1
ATOM 577 C C . GLN A 1 78 ? 3.175 2.279 9.221 1.00 94.75 78 GLN A C 1
ATOM 579 O O . GLN A 1 78 ? 4.214 2.875 8.939 1.00 94.75 78 GLN A O 1
ATOM 584 N N . TYR A 1 79 ? 2.059 2.370 8.510 1.00 96.25 79 TYR A N 1
ATOM 585 C CA . TYR A 1 79 ? 1.925 3.179 7.309 1.00 96.25 79 TYR A CA 1
ATOM 586 C C . TYR A 1 79 ? 0.834 4.222 7.509 1.00 96.25 79 TYR A C 1
ATOM 588 O O . TYR A 1 79 ? -0.255 3.915 8.000 1.00 96.25 79 TYR A O 1
ATOM 596 N N . GLU A 1 80 ? 1.139 5.460 7.135 1.00 96.00 80 GLU A N 1
ATOM 597 C CA . GLU A 1 80 ? 0.164 6.540 7.056 1.00 96.00 80 GLU A CA 1
ATOM 598 C C . GLU A 1 80 ? -0.515 6.510 5.689 1.00 96.00 80 GLU A C 1
ATOM 600 O O . GLU A 1 80 ? 0.158 6.411 4.667 1.00 96.00 80 GLU A O 1
ATOM 605 N N . THR A 1 81 ? -1.843 6.615 5.657 1.00 96.62 81 THR A N 1
ATOM 606 C CA . THR A 1 81 ? -2.584 6.666 4.394 1.00 96.62 81 THR A CA 1
ATOM 607 C C . THR A 1 81 ? -3.822 7.549 4.477 1.00 96.62 81 THR A C 1
ATOM 609 O O . THR A 1 81 ? -4.461 7.672 5.527 1.00 96.62 81 THR A O 1
ATOM 612 N N . LYS A 1 82 ? -4.163 8.150 3.333 1.00 96.69 82 LYS A N 1
ATOM 613 C CA . LYS A 1 82 ? -5.427 8.852 3.072 1.00 96.69 82 LYS A CA 1
ATOM 614 C C . LYS A 1 82 ? -6.357 8.077 2.137 1.00 96.69 82 LYS A C 1
ATOM 616 O O . LYS A 1 82 ? -7.473 8.525 1.909 1.00 96.69 82 LYS A O 1
ATOM 621 N N . GLN A 1 83 ? -5.921 6.934 1.606 1.00 96.94 83 GLN A N 1
ATOM 622 C CA . GLN A 1 83 ? -6.749 6.057 0.777 1.00 96.94 83 GLN A CA 1
ATOM 623 C C . GLN A 1 83 ? -7.711 5.294 1.685 1.00 96.94 83 GLN A C 1
ATOM 625 O O . GLN A 1 83 ? -7.497 4.129 1.997 1.00 96.94 83 GLN A O 1
ATOM 630 N N . ILE A 1 84 ? -8.731 5.979 2.184 1.00 96.75 84 ILE A N 1
ATOM 631 C CA . ILE A 1 84 ? -9.702 5.453 3.142 1.00 96.75 84 ILE A CA 1
ATOM 632 C C . ILE A 1 84 ? -11.112 5.837 2.711 1.00 96.75 84 ILE A C 1
ATOM 634 O O . ILE A 1 84 ? -11.307 6.758 1.921 1.00 96.75 84 ILE A O 1
ATOM 638 N N . ASP A 1 85 ? -12.112 5.181 3.286 1.00 92.88 85 ASP A N 1
ATOM 639 C CA . ASP A 1 85 ? -13.470 5.706 3.252 1.00 92.88 85 ASP A CA 1
ATOM 640 C C . ASP A 1 85 ? -13.588 6.919 4.193 1.00 92.88 85 ASP A C 1
ATOM 642 O O . ASP A 1 85 ? -13.573 6.800 5.421 1.00 92.88 85 ASP A O 1
ATOM 646 N N . GLU A 1 86 ? -13.689 8.124 3.632 1.00 89.81 86 GLU A N 1
ATOM 647 C CA . GLU A 1 86 ? -13.755 9.357 4.419 1.00 89.81 86 GLU A CA 1
ATOM 648 C C . GLU A 1 86 ? -14.956 9.408 5.374 1.00 89.81 86 GLU A C 1
ATOM 650 O O . GLU A 1 86 ? -14.854 10.047 6.426 1.00 89.81 86 GLU A O 1
ATOM 655 N N . GLY A 1 87 ? -16.053 8.710 5.059 1.00 89.81 87 GLY A N 1
ATOM 656 C CA . GLY A 1 87 ? -17.244 8.640 5.907 1.00 89.81 87 GLY A CA 1
ATOM 657 C C . GLY A 1 87 ? -17.106 7.689 7.097 1.00 89.81 87 GLY A C 1
ATOM 658 O O . GLY A 1 87 ? -17.875 7.791 8.053 1.00 89.81 87 GLY A O 1
ATOM 659 N N . ALA A 1 88 ? -16.123 6.785 7.070 1.00 91.88 88 ALA A N 1
ATOM 660 C CA . ALA A 1 88 ? -15.943 5.769 8.097 1.00 91.88 88 ALA A CA 1
ATOM 661 C C . ALA A 1 88 ? -15.156 6.276 9.323 1.00 91.88 88 ALA A C 1
ATOM 663 O O . ALA A 1 88 ? -14.268 7.140 9.235 1.00 91.88 88 ALA A O 1
ATOM 664 N N . ASP A 1 89 ? -15.482 5.697 10.484 1.00 93.69 89 ASP A N 1
ATOM 665 C CA . ASP A 1 89 ? -14.855 5.982 11.778 1.00 93.69 89 ASP A CA 1
ATOM 666 C C . ASP A 1 89 ? -13.816 4.904 12.133 1.00 93.69 89 ASP A C 1
ATOM 668 O O . ASP A 1 89 ? -14.110 3.867 12.739 1.00 93.69 89 ASP A O 1
ATOM 672 N N . TYR A 1 90 ? -12.566 5.149 11.735 1.00 96.12 90 TYR A N 1
ATOM 673 C CA . TYR A 1 90 ? -11.434 4.254 11.983 1.00 96.12 90 TYR A CA 1
ATOM 674 C C . TYR A 1 90 ? -10.897 4.411 13.408 1.00 96.12 90 TYR A C 1
ATOM 676 O O . TYR A 1 90 ? -10.064 5.279 13.688 1.00 96.12 90 TYR A O 1
ATOM 684 N N . LYS A 1 91 ? -11.336 3.527 14.309 1.00 96.75 91 LYS A N 1
ATOM 685 C CA . LYS A 1 91 ? -10.857 3.450 15.699 1.00 96.75 91 LYS A CA 1
ATOM 686 C C . LYS A 1 91 ? -9.597 2.599 15.808 1.00 96.75 91 LYS A C 1
ATOM 688 O O . LYS A 1 91 ? -9.455 1.612 15.087 1.00 96.75 91 LYS A O 1
ATOM 693 N N . VAL A 1 92 ? -8.719 2.924 16.757 1.00 97.94 92 VAL A N 1
ATOM 694 C CA . VAL A 1 92 ? -7.536 2.102 17.069 1.00 97.94 92 VAL A CA 1
ATOM 695 C C . VAL A 1 92 ? -7.953 0.659 17.371 1.00 97.94 92 VAL A C 1
ATOM 697 O O . VAL A 1 92 ? -8.920 0.423 18.090 1.00 97.94 92 VAL A O 1
ATOM 700 N N . GLY A 1 93 ? -7.220 -0.301 16.810 1.00 96.62 93 GLY A N 1
ATOM 701 C CA . GLY A 1 93 ? -7.475 -1.733 16.945 1.00 96.62 93 GLY A CA 1
ATOM 702 C C . GLY A 1 93 ? -8.482 -2.301 15.944 1.00 96.62 93 GLY A C 1
ATOM 703 O O . GLY A 1 93 ? -8.575 -3.525 15.842 1.00 96.62 93 GLY A O 1
ATOM 704 N N . THR A 1 94 ? -9.190 -1.456 15.182 1.00 97.44 94 THR A N 1
ATOM 705 C CA . THR A 1 94 ? -10.118 -1.927 14.143 1.00 97.44 94 THR A CA 1
ATOM 706 C C . THR A 1 94 ? -9.355 -2.687 13.069 1.00 97.44 94 THR A C 1
ATOM 708 O O . THR A 1 94 ? -8.330 -2.205 12.582 1.00 97.44 94 THR A O 1
ATOM 711 N N . VAL A 1 95 ? -9.864 -3.864 12.712 1.00 97.38 95 VAL A N 1
ATOM 712 C CA . VAL A 1 95 ? -9.410 -4.620 11.546 1.00 97.38 95 VAL A CA 1
ATOM 713 C C . VAL A 1 95 ? -9.780 -3.855 10.280 1.00 97.38 95 VAL A C 1
ATOM 715 O O . VAL A 1 95 ? -10.853 -3.260 10.201 1.00 97.38 95 VAL A O 1
ATOM 718 N N . VAL A 1 96 ? -8.864 -3.846 9.319 1.00 97.31 96 VAL A N 1
ATOM 719 C CA . VAL A 1 96 ? -9.057 -3.191 8.031 1.00 97.31 96 VAL A CA 1
ATOM 720 C C . VAL A 1 96 ? -8.646 -4.096 6.880 1.00 97.31 96 VAL A C 1
ATOM 722 O O . VAL A 1 96 ? -7.749 -4.940 6.999 1.00 97.31 96 VAL A O 1
ATOM 725 N N . TYR A 1 97 ? -9.307 -3.863 5.757 1.00 96.56 97 TYR A N 1
ATOM 726 C CA . TYR A 1 97 ? -9.171 -4.601 4.514 1.00 96.56 97 TYR A CA 1
ATOM 727 C C . TYR A 1 97 ? -8.879 -3.638 3.370 1.00 96.56 97 TYR A C 1
ATOM 729 O O . TYR A 1 97 ? -9.111 -2.431 3.483 1.00 96.56 97 TYR A O 1
ATOM 737 N N . TRP A 1 98 ? -8.373 -4.174 2.268 1.00 96.44 98 TRP A N 1
ATOM 738 C CA . TRP A 1 98 ? -8.230 -3.445 1.019 1.00 96.44 98 TRP A CA 1
ATOM 739 C C . TRP A 1 98 ? -9.443 -3.688 0.125 1.00 96.44 98 TRP A C 1
ATOM 741 O O . TRP A 1 98 ? -9.815 -4.830 -0.144 1.00 96.44 98 TRP A O 1
ATOM 751 N N . ASP A 1 99 ? -10.061 -2.609 -0.332 1.00 95.62 99 ASP A N 1
ATOM 752 C CA . ASP A 1 99 ? -11.023 -2.620 -1.426 1.00 95.62 99 ASP A CA 1
ATOM 753 C C . ASP A 1 99 ? -10.248 -2.333 -2.713 1.00 95.62 99 ASP A C 1
ATOM 755 O O . ASP A 1 99 ? -9.806 -1.203 -2.947 1.00 95.62 99 ASP A O 1
ATOM 759 N N . ASP A 1 100 ? -10.033 -3.377 -3.514 1.00 92.81 100 ASP A N 1
ATOM 760 C CA . ASP A 1 100 ? -9.230 -3.271 -4.728 1.00 92.81 100 ASP A CA 1
ATOM 761 C C . ASP A 1 100 ? -9.984 -2.619 -5.892 1.00 92.81 100 ASP A C 1
ATOM 763 O O . ASP A 1 100 ? -9.353 -2.086 -6.799 1.00 92.81 100 ASP A O 1
ATOM 767 N N . ASP A 1 101 ? -11.312 -2.565 -5.854 1.00 92.88 101 ASP A N 1
ATOM 768 C CA . ASP A 1 10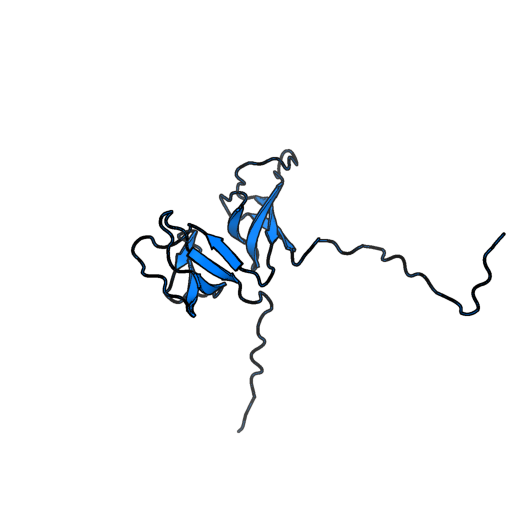1 ? -12.077 -1.857 -6.879 1.00 92.88 101 ASP A CA 1
ATOM 769 C C . ASP A 1 101 ? -12.029 -0.348 -6.622 1.00 92.88 101 ASP A C 1
ATOM 771 O O . ASP A 1 101 ? -11.758 0.447 -7.524 1.00 92.88 101 ASP A O 1
ATOM 775 N N . ALA A 1 102 ? -12.237 0.059 -5.367 1.00 94.56 102 ALA A N 1
ATOM 776 C CA . ALA A 1 102 ? -12.225 1.466 -4.970 1.00 94.56 102 ALA A CA 1
ATOM 777 C C . ALA A 1 102 ? -10.832 2.003 -4.593 1.00 94.56 102 ALA A C 1
ATOM 779 O O . ALA A 1 102 ? -10.708 3.190 -4.285 1.00 94.56 102 ALA A O 1
ATOM 780 N N . LYS A 1 103 ? -9.804 1.143 -4.593 1.00 95.12 103 LYS A N 1
ATOM 781 C CA . LYS A 1 103 ? -8.410 1.445 -4.219 1.00 95.12 103 LYS A CA 1
ATOM 782 C C . LYS A 1 103 ? -8.298 2.179 -2.877 1.00 95.12 103 LYS A C 1
ATOM 784 O O . LYS A 1 103 ? -7.621 3.204 -2.756 1.00 95.12 103 LYS A O 1
ATOM 789 N N . LYS A 1 104 ? -8.992 1.661 -1.860 1.00 96.69 104 LYS A N 1
ATOM 790 C CA . LYS A 1 104 ? -9.049 2.262 -0.520 1.00 96.69 104 LYS A CA 1
ATOM 791 C C . LYS A 1 104 ? -9.069 1.216 0.587 1.00 96.69 104 LYS A C 1
ATOM 793 O O . LYS A 1 104 ? -9.522 0.089 0.420 1.00 96.69 104 LYS A O 1
ATOM 798 N N . VAL A 1 105 ? -8.620 1.627 1.762 1.00 97.19 105 VAL A N 1
ATOM 799 C CA . VAL A 1 105 ? -8.733 0.874 3.005 1.00 97.19 105 VAL A CA 1
ATOM 800 C C . VAL A 1 105 ? -10.162 0.982 3.527 1.00 97.19 105 VAL A C 1
ATOM 802 O O . VAL A 1 105 ? -10.697 2.082 3.646 1.00 97.19 105 VAL A O 1
ATOM 805 N N . VAL A 1 106 ? -10.771 -0.138 3.905 1.00 97.31 106 VAL A N 1
ATOM 806 C CA . VAL A 1 106 ? -12.148 -0.226 4.418 1.00 97.31 106 VAL A CA 1
ATOM 807 C C . VAL A 1 106 ? -12.208 -1.042 5.713 1.00 97.31 106 VAL A C 1
ATOM 809 O O . VAL A 1 106 ? -11.284 -1.784 6.037 1.00 97.31 106 VAL A O 1
ATOM 812 N N . GLN A 1 107 ? -13.289 -0.885 6.482 1.00 96.00 107 GLN A N 1
ATOM 813 C CA . GLN A 1 107 ? -13.567 -1.698 7.681 1.00 96.00 107 GLN A CA 1
ATOM 814 C C . GLN A 1 107 ? -14.475 -2.901 7.375 1.00 96.00 107 GLN A C 1
ATOM 816 O O . GLN A 1 107 ? -14.638 -3.774 8.222 1.00 96.00 107 GLN A O 1
ATOM 821 N N . THR A 1 108 ? -15.087 -2.928 6.189 1.00 94.81 108 THR A N 1
ATOM 822 C CA . THR A 1 108 ? -15.899 -4.050 5.710 1.00 94.81 108 THR A CA 1
ATOM 823 C C . THR A 1 108 ? -14.990 -5.151 5.187 1.00 94.81 108 THR A C 1
ATOM 825 O O . THR A 1 108 ? -14.075 -4.870 4.417 1.00 94.81 108 THR A O 1
ATOM 828 N N . ASP A 1 109 ? -15.256 -6.386 5.599 1.00 94.00 109 ASP A N 1
ATOM 829 C CA . ASP A 1 109 ? -14.495 -7.559 5.178 1.00 94.00 109 ASP A CA 1
ATOM 830 C C . ASP A 1 109 ? -14.430 -7.673 3.644 1.00 94.00 109 ASP A C 1
ATOM 832 O O . ASP A 1 109 ? -15.453 -7.680 2.955 1.00 94.00 109 ASP A O 1
ATOM 836 N N . THR A 1 110 ? -13.210 -7.794 3.121 1.00 93.12 110 THR A N 1
ATOM 837 C CA . THR A 1 110 ? -12.914 -8.171 1.731 1.00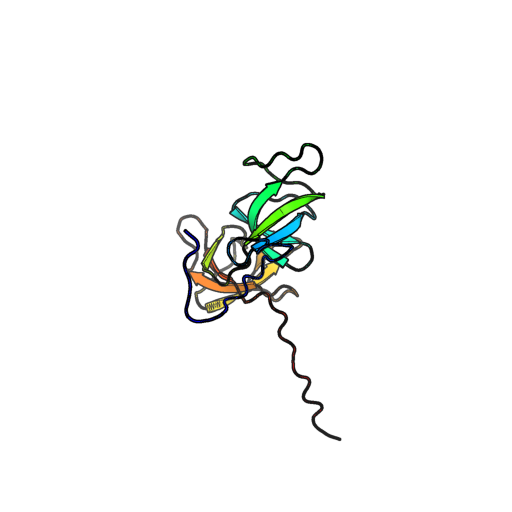 93.12 110 THR A CA 1
ATOM 838 C C . THR A 1 110 ? -11.970 -9.381 1.741 1.00 93.12 110 THR A C 1
ATOM 840 O O . THR A 1 110 ? -11.415 -9.717 2.792 1.00 93.12 110 THR A O 1
ATOM 843 N N . PRO A 1 111 ? -11.711 -10.033 0.592 1.00 90.88 111 PRO A N 1
ATOM 844 C CA . PRO A 1 111 ? -10.681 -11.072 0.503 1.00 90.88 111 PRO A CA 1
ATOM 845 C C . PRO A 1 111 ? -9.265 -10.595 0.874 1.00 90.88 111 PRO A C 1
ATOM 847 O O . PRO A 1 111 ? -8.376 -11.418 1.084 1.00 90.88 111 PRO A O 1
ATOM 850 N N . TYR A 1 112 ? -9.037 -9.282 0.953 1.00 92.31 112 TYR A N 1
ATOM 851 C CA . TYR A 1 112 ? -7.728 -8.677 1.165 1.00 92.31 112 TYR A CA 1
ATOM 852 C C . TYR A 1 112 ? -7.620 -8.102 2.578 1.00 92.31 112 TYR A C 1
ATOM 854 O O . TYR A 1 112 ? -7.736 -6.896 2.795 1.00 92.31 112 TYR A O 1
ATOM 862 N N . PHE A 1 113 ? -7.389 -8.961 3.569 1.00 94.00 113 PHE A N 1
ATOM 863 C CA . PHE A 1 113 ? -7.017 -8.506 4.910 1.00 94.00 113 PHE A CA 1
ATOM 864 C C . PHE A 1 113 ? -5.643 -7.828 4.881 1.00 94.00 113 PHE A C 1
ATOM 866 O O . PHE A 1 113 ? -4.674 -8.412 4.396 1.00 94.00 113 PHE A O 1
ATOM 873 N N . ILE A 1 114 ? -5.548 -6.611 5.428 1.00 94.75 114 ILE A N 1
ATOM 874 C CA . ILE A 1 114 ? -4.297 -5.835 5.395 1.00 94.75 114 ILE A CA 1
ATOM 875 C C . ILE A 1 114 ? -3.786 -5.404 6.768 1.00 94.75 114 ILE A C 1
ATOM 877 O O . ILE A 1 114 ? -2.632 -5.006 6.872 1.00 94.75 114 ILE A O 1
ATOM 881 N N . GLY A 1 115 ? -4.578 -5.488 7.840 1.00 96.12 115 GLY A N 1
ATOM 882 C CA . GLY A 1 115 ? -4.060 -5.249 9.189 1.00 96.12 115 GLY A CA 1
ATOM 883 C C . GLY A 1 115 ? -5.016 -4.537 10.128 1.00 96.12 115 GLY A C 1
ATOM 884 O O . GLY A 1 115 ? -6.214 -4.822 10.156 1.00 96.12 115 GLY A O 1
ATOM 885 N N . LYS A 1 116 ? -4.463 -3.658 10.973 1.00 97.81 116 LYS A N 1
ATOM 886 C CA . LYS A 1 116 ? -5.217 -2.958 12.024 1.00 97.81 116 LYS A CA 1
ATOM 887 C C . LYS A 1 116 ? -4.848 -1.489 12.122 1.00 97.81 116 LYS A C 1
ATOM 889 O O . LYS A 1 116 ? -3.685 -1.122 11.991 1.00 97.81 116 LYS A O 1
ATOM 894 N N . VAL A 1 117 ? -5.829 -0.659 12.455 1.00 98.00 117 VAL A N 1
ATOM 895 C CA . V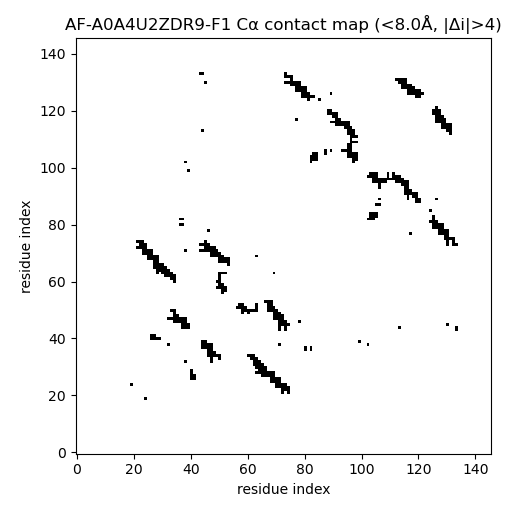AL A 1 117 ? -5.624 0.769 12.730 1.00 98.00 117 VAL A CA 1
ATOM 896 C C . VAL A 1 117 ? -4.785 0.947 14.000 1.00 98.00 117 VAL A C 1
ATOM 898 O O . VAL A 1 117 ? -5.145 0.436 15.061 1.00 98.00 117 VAL A O 1
ATOM 901 N N . THR A 1 118 ? -3.698 1.714 13.927 1.00 97.75 118 THR A N 1
ATOM 902 C CA . THR A 1 118 ? -2.873 2.110 15.086 1.00 97.75 118 THR A CA 1
ATOM 903 C C . THR A 1 118 ? -3.092 3.557 15.498 1.00 97.75 118 THR A C 1
ATOM 905 O O . THR A 1 118 ? -2.847 3.909 16.652 1.00 97.75 118 THR A O 1
ATOM 908 N N . ARG A 1 119 ? -3.599 4.394 14.586 1.00 96.81 119 ARG A N 1
ATOM 909 C CA . ARG A 1 119 ? -3.943 5.789 14.860 1.00 96.81 119 ARG A CA 1
ATOM 910 C C . ARG A 1 119 ? -5.216 6.178 14.124 1.00 96.81 119 ARG A C 1
ATOM 912 O O . ARG A 1 119 ? -5.338 5.934 12.925 1.00 96.81 119 ARG A O 1
ATOM 919 N N . THR A 1 120 ? -6.139 6.802 14.850 1.00 95.62 120 THR A N 1
ATOM 920 C CA . THR A 1 120 ? -7.380 7.340 14.282 1.00 95.62 120 THR A CA 1
ATOM 921 C C . THR A 1 120 ? -7.103 8.482 13.308 1.00 95.62 120 THR A C 1
ATOM 923 O O . THR A 1 120 ? -5.999 9.034 13.272 1.00 95.62 120 THR A O 1
ATOM 926 N N . LYS A 1 121 ? -8.138 8.867 12.555 1.00 94.00 121 LYS A N 1
ATOM 927 C CA . LYS A 1 121 ? -8.090 9.952 11.571 1.00 94.00 121 LYS A CA 1
ATOM 928 C C . LYS A 1 121 ? -7.484 11.224 12.180 1.00 94.00 121 LYS A C 1
ATOM 930 O O . LYS A 1 121 ? -7.946 11.725 13.206 1.00 94.00 121 LYS A O 1
ATOM 935 N N . THR A 1 122 ? -6.416 11.715 11.565 1.00 88.75 122 THR A N 1
ATOM 936 C CA . THR A 1 122 ? -5.762 12.981 11.913 1.00 88.75 122 THR A CA 1
ATOM 937 C C . THR A 1 122 ? -6.558 14.165 11.358 1.00 88.75 122 THR A C 1
ATOM 939 O O . THR A 1 122 ? -7.440 13.992 10.518 1.00 88.75 122 THR A O 1
ATOM 942 N N . SER A 1 123 ? -6.217 15.395 11.760 1.00 86.62 123 SER A N 1
ATOM 943 C CA . SER A 1 123 ? -6.809 16.611 11.175 1.00 86.62 123 SER A CA 1
ATOM 944 C C . SER A 1 123 ? -6.602 16.722 9.657 1.00 86.62 123 SER A C 1
ATOM 946 O O . SER A 1 123 ? -7.368 17.407 8.990 1.00 86.62 123 SER A O 1
ATOM 948 N N . GLY A 1 124 ? -5.594 16.036 9.106 1.00 88.38 124 GLY A N 1
ATOM 949 C CA . GLY A 1 124 ? -5.324 15.958 7.669 1.00 88.38 124 GLY A CA 1
ATOM 950 C C . GLY A 1 124 ? -6.052 14.825 6.936 1.00 88.38 124 GLY A C 1
ATOM 951 O O . GLY A 1 124 ? -5.739 14.588 5.769 1.00 88.38 124 GLY A O 1
ATOM 952 N N . GLY A 1 125 ? -6.957 14.106 7.611 1.00 92.38 125 GLY A N 1
ATOM 953 C CA . GLY A 1 125 ? -7.759 13.020 7.040 1.00 92.38 125 GLY A CA 1
ATOM 954 C C . GLY A 1 125 ? -7.059 11.660 6.966 1.00 92.38 125 GLY A C 1
ATOM 955 O O . GLY A 1 125 ? -7.693 10.687 6.586 1.00 92.38 125 GLY A O 1
ATOM 956 N N . ALA A 1 126 ? -5.783 11.561 7.349 1.00 96.06 126 ALA A N 1
ATOM 957 C CA . ALA A 1 126 ? -5.026 10.311 7.280 1.00 96.06 126 ALA A CA 1
ATOM 958 C C . ALA A 1 126 ? -5.216 9.438 8.529 1.00 96.06 126 ALA A C 1
ATOM 960 O O . ALA A 1 126 ? -5.326 9.974 9.635 1.00 96.06 126 ALA A O 1
ATOM 961 N N . ILE A 1 127 ? -5.175 8.116 8.365 1.00 97.12 127 ILE A N 1
ATOM 962 C CA . ILE A 1 127 ? -5.069 7.129 9.455 1.00 97.12 127 ILE A CA 1
ATOM 963 C C . ILE A 1 127 ? -3.693 6.469 9.424 1.00 97.12 127 ILE A C 1
ATOM 965 O O . ILE A 1 127 ? -3.016 6.508 8.394 1.00 97.12 127 ILE A O 1
ATOM 969 N N . TRP A 1 128 ? -3.297 5.820 10.522 1.00 97.62 128 TRP A N 1
ATOM 970 C CA . TRP A 1 128 ? -2.144 4.914 10.515 1.00 97.62 128 TRP A CA 1
ATOM 971 C C . TRP A 1 128 ? -2.606 3.472 10.693 1.00 97.62 128 TRP A C 1
ATOM 973 O O . TRP A 1 128 ? -3.461 3.194 11.541 1.00 97.62 128 TRP A O 1
ATOM 983 N N . ILE A 1 129 ? -2.029 2.564 9.909 1.00 97.38 129 ILE A N 1
ATOM 984 C CA . ILE A 1 129 ? -2.291 1.124 9.969 1.00 97.38 129 ILE A CA 1
ATOM 985 C C . ILE A 1 129 ? -0.997 0.369 10.252 1.00 97.38 129 ILE A C 1
ATOM 987 O O . ILE A 1 129 ? 0.044 0.709 9.702 1.00 97.38 129 ILE A O 1
ATOM 991 N N . LEU A 1 130 ? -1.058 -0.665 11.089 1.00 97.19 130 LEU A N 1
ATOM 992 C CA . LEU A 1 130 ? -0.020 -1.688 11.170 1.00 97.19 130 LEU A CA 1
ATOM 993 C C . LEU A 1 130 ? -0.316 -2.735 10.097 1.00 97.19 130 LEU A C 1
ATOM 995 O O . LEU A 1 130 ? -1.340 -3.420 10.192 1.00 97.19 130 LEU A O 1
ATOM 999 N N . LEU A 1 131 ? 0.568 -2.845 9.105 1.00 95.50 131 LEU A N 1
ATOM 1000 C CA . LEU A 1 131 ? 0.441 -3.815 8.019 1.00 95.50 131 LEU A CA 1
ATOM 1001 C C . LEU A 1 131 ? 0.561 -5.244 8.570 1.00 95.50 131 LEU A C 1
ATOM 1003 O O . LEU A 1 131 ? 1.457 -5.556 9.357 1.00 95.50 131 LEU A O 1
ATOM 1007 N N . ALA A 1 132 ? -0.369 -6.115 8.192 1.00 93.00 132 ALA A N 1
ATOM 1008 C CA . ALA A 1 132 ? -0.310 -7.528 8.537 1.0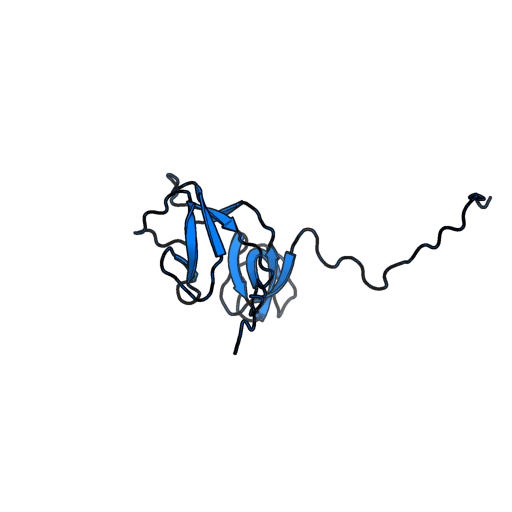0 93.00 132 ALA A CA 1
ATOM 1009 C C . ALA A 1 132 ? 0.813 -8.244 7.766 1.00 93.00 132 ALA A C 1
ATOM 1011 O O . ALA A 1 132 ? 1.130 -7.849 6.640 1.00 93.00 132 ALA A O 1
ATOM 1012 N N . PRO A 1 133 ? 1.383 -9.330 8.323 1.00 88.69 133 PRO A N 1
ATOM 1013 C CA . PRO A 1 133 ? 2.329 -10.162 7.591 1.00 88.69 133 PRO A CA 1
ATOM 1014 C C . PRO A 1 133 ? 1.712 -10.652 6.276 1.00 88.69 133 PRO A C 1
ATOM 1016 O O . PRO A 1 133 ? 0.607 -11.184 6.270 1.00 88.69 133 PRO A O 1
ATOM 1019 N N . GLN A 1 134 ? 2.446 -10.501 5.173 1.00 81.50 134 GLN A N 1
ATOM 1020 C CA . GLN A 1 134 ? 2.012 -10.932 3.835 1.00 81.50 134 GLN A CA 1
ATOM 1021 C C . GLN A 1 134 ? 2.274 -12.427 3.571 1.00 81.50 134 GLN A C 1
ATOM 1023 O O . GLN A 1 134 ? 2.002 -12.936 2.486 1.00 81.50 134 GLN A O 1
ATOM 1028 N N . GLN A 1 135 ? 2.835 -13.151 4.544 1.00 69.81 135 GLN A N 1
ATOM 1029 C CA . GLN A 1 135 ? 2.994 -14.597 4.442 1.00 69.81 135 GLN A CA 1
ATOM 1030 C C . GLN A 1 135 ? 1.635 -15.259 4.638 1.00 69.81 135 GLN A C 1
ATOM 1032 O O . GLN A 1 135 ? 0.964 -15.022 5.641 1.00 69.81 135 GLN A O 1
ATOM 1037 N N . HIS A 1 136 ? 1.251 -16.099 3.678 1.00 56.25 136 HIS A N 1
ATOM 1038 C CA . HIS A 1 136 ? 0.028 -16.881 3.767 1.00 56.25 136 HIS A CA 1
ATOM 1039 C C . HIS A 1 136 ? 0.029 -17.657 5.087 1.00 56.25 136 HIS A C 1
ATOM 1041 O O . HIS A 1 136 ? 0.926 -18.467 5.339 1.00 56.25 136 HIS A O 1
ATOM 1047 N N . VAL A 1 137 ? -0.968 -17.416 5.937 1.00 49.94 137 VAL A N 1
ATOM 1048 C CA . VAL A 1 137 ? -1.208 -18.293 7.079 1.00 49.94 137 VAL A CA 1
ATOM 1049 C C . VAL A 1 137 ? -1.691 -19.606 6.477 1.00 49.94 137 VAL A C 1
ATOM 1051 O O . VAL A 1 137 ? -2.766 -19.674 5.886 1.00 49.94 137 VAL A O 1
ATOM 1054 N N . ILE A 1 138 ? -0.857 -20.643 6.531 1.00 53.56 138 ILE A N 1
ATOM 1055 C CA . ILE A 1 138 ? -1.332 -22.003 6.291 1.00 53.56 138 ILE A CA 1
ATOM 1056 C C . ILE A 1 138 ? -2.258 -22.294 7.465 1.00 53.56 138 ILE A C 1
ATOM 1058 O O . ILE A 1 138 ? -1.788 -22.490 8.587 1.00 53.56 138 ILE A O 1
ATOM 1062 N N . GLU A 1 139 ? -3.568 -22.287 7.232 1.00 53.44 139 GLU A N 1
ATOM 1063 C CA . GLU A 1 139 ? -4.464 -22.984 8.140 1.00 53.44 139 GLU A CA 1
ATOM 1064 C C . GLU A 1 139 ? -4.028 -24.448 8.105 1.00 53.44 139 GLU A C 1
ATOM 1066 O O . GLU A 1 139 ? -4.202 -25.146 7.105 1.00 53.44 139 GLU A O 1
ATOM 1071 N N . LEU A 1 140 ? -3.362 -24.901 9.170 1.00 50.78 140 LEU A N 1
ATOM 1072 C CA . LEU A 1 140 ? -3.221 -26.323 9.422 1.00 50.78 140 LEU A CA 1
ATOM 1073 C C . LEU A 1 140 ? -4.648 -26.837 9.550 1.00 50.78 140 LEU A C 1
ATOM 1075 O O . LEU A 1 140 ? -5.287 -26.655 10.587 1.00 50.78 140 LEU A O 1
ATOM 1079 N N . ILE A 1 141 ? -5.157 -27.433 8.474 1.00 55.78 141 ILE A N 1
ATOM 1080 C CA . ILE A 1 141 ? -6.338 -28.273 8.540 1.00 55.78 141 ILE A CA 1
ATOM 1081 C C . ILE A 1 141 ? -5.937 -29.375 9.517 1.00 55.78 141 ILE A C 1
ATOM 1083 O O . ILE A 1 141 ? -5.209 -30.304 9.170 1.00 55.78 141 ILE A O 1
ATOM 1087 N N . ASN A 1 142 ? -6.335 -29.236 10.779 1.00 51.22 142 ASN A N 1
ATOM 1088 C CA . ASN A 1 142 ? -6.437 -30.391 11.643 1.00 51.22 142 ASN A CA 1
ATOM 1089 C C . ASN A 1 142 ? -7.515 -31.240 10.978 1.00 51.22 142 ASN A C 1
ATOM 1091 O O . ASN A 1 142 ? -8.704 -30.980 11.160 1.00 51.22 142 ASN A O 1
ATOM 1095 N N . GLU A 1 143 ? -7.102 -32.220 10.175 1.00 48.81 143 GLU A N 1
ATOM 1096 C CA . GLU A 1 143 ? -7.935 -33.358 9.798 1.00 48.81 143 GLU A CA 1
ATOM 1097 C C . GLU A 1 143 ? -8.238 -34.143 11.083 1.00 48.81 143 GLU A C 1
ATOM 1099 O O . GLU A 1 143 ? -7.663 -35.182 11.395 1.00 48.81 143 GLU A O 1
ATOM 1104 N N . GLY A 1 144 ? -9.089 -33.552 11.917 1.00 49.62 144 GLY A N 1
ATOM 1105 C CA . GLY A 1 144 ? -9.598 -34.123 13.139 1.00 49.62 144 GLY A CA 1
ATOM 1106 C C . GLY A 1 144 ? -10.827 -34.950 12.819 1.00 49.62 144 GLY A C 1
ATOM 1107 O O . GLY A 1 144 ? -11.928 -34.416 12.790 1.00 49.62 144 GLY A O 1
ATOM 1108 N N . GLY A 1 145 ? -10.607 -36.251 12.650 1.00 47.28 145 GLY A N 1
ATOM 1109 C CA . GLY A 1 145 ? -11.520 -37.294 13.111 1.00 47.28 145 GLY A CA 1
ATOM 1110 C C . GLY A 1 145 ? -12.778 -37.555 12.283 1.00 47.28 145 GLY A C 1
ATOM 1111 O O . GLY A 1 145 ? -13.803 -36.906 12.476 1.00 47.28 145 GLY A O 1
ATOM 1112 N N . GLN A 1 146 ? -12.733 -38.651 11.524 1.00 37.09 146 GLN A N 1
ATOM 1113 C CA . GLN A 1 146 ? -13.678 -39.764 11.680 1.00 37.09 146 GLN A CA 1
ATOM 1114 C C . GLN A 1 146 ? -12.919 -41.088 11.627 1.00 37.09 146 GLN A C 1
ATOM 1116 O O . GLN A 1 146 ? -11.969 -41.181 10.819 1.00 37.09 146 GLN A O 1
#

Sequence (146 aa):
MKELRPYPTVRHTGKRGKVADGDSVKVIADGAVAVHELAYAQGFFGMVTAIKDKDTGDTGKREGVAGDEITLTIEQAQYETKQIDEGADYKVGTVVYWDDDAKKVVQTDTPYFIGKVTRTKTSGGAIWILLAPQQHVIELINEGGQ

InterPro domains:
  IPR011231 Bacteriophage VT1-Sakai, H0018 [PF09956] (20-126)

Secondary structure (DSSP, 8-state):
-----SS-------SS---SSSSEEEEE-SS-EETTSEEEETTEEEEEEEEE-TTT---SS-EE-TT-EEEEE--SSEEEE--B-TTS---TT-EEEEETTTTEEESS--S-EEEEEEEPPPTTS-EEEEEPP-S-----------

Organism: NCBI:txid1130819

Radius of gyration: 20.42 Å; Cα contacts (8 Å, |Δi|>4): 281; chains: 1; bounding box: 69×56×39 Å

Mean predicted aligned error: 9.69 Å